Protein AF-A0A817KUB7-F1 (afdb_monomer)

Solvent-accessible surface area (backbone atoms only — not comparable to full-atom values): 4862 Å² total; per-residue (Å²): 130,84,76,93,46,73,62,19,66,76,62,69,32,72,41,91,43,69,52,78,58,37,76,88,78,42,42,47,67,57,24,21,50,36,15,70,75,24,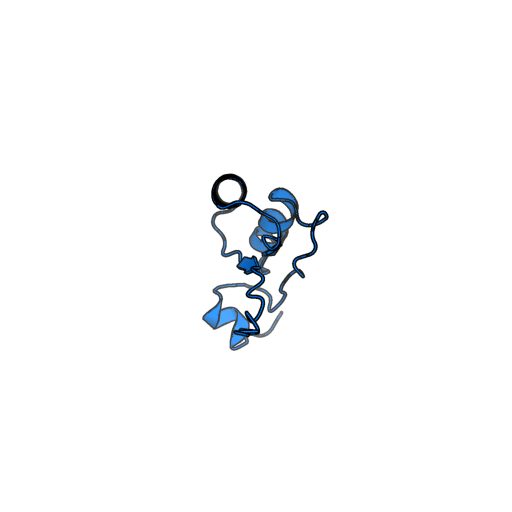23,33,9,24,38,44,41,67,87,52,53,75,67,55,46,51,52,47,53,52,52,23,56,76,66,30,96,54,55,68,47,79,41,73,72,80,79,80,80,79,81,83,77,126

Foldseek 3Di:
DADDDPCCVVQVFDHADEDDADPPPQALQQQLVCQVVRHAREHECQPPDPVRVVVRVVSNVVSHPGHYYYDYDDDDPPPPPD

Sequence (82 aa):
MFPKTLLTRLLNIQYPLIQAPMSPLTTPELVANVSNAGGMGTIAAARMTSEQLKNEINHIRSLTDKPFGVNLFIPSIESNIE

Structure (mmCIF, N/CA/C/O backbone):
data_AF-A0A817KUB7-F1
#
_entry.id   AF-A0A817KUB7-F1
#
loop_
_atom_site.group_PDB
_atom_site.id
_atom_site.type_symbol
_atom_site.label_atom_id
_atom_site.label_alt_id
_atom_site.label_comp_id
_atom_site.label_asym_id
_atom_site.label_entity_id
_atom_site.label_seq_id
_atom_site.pdbx_PDB_ins_code
_atom_site.Cartn_x
_atom_site.Cartn_y
_atom_site.Cartn_z
_atom_site.occupancy
_atom_site.B_iso_or_equiv
_atom_site.auth_seq_id
_atom_site.auth_comp_id
_atom_site.auth_asym_id
_atom_site.auth_atom_id
_atom_site.pdbx_PDB_model_num
ATOM 1 N N . MET A 1 1 ? -22.210 0.567 12.300 1.00 71.12 1 MET A N 1
ATOM 2 C CA . MET A 1 1 ? -20.822 0.165 12.627 1.00 71.12 1 MET A CA 1
ATOM 3 C C . MET A 1 1 ? -20.485 -1.057 11.785 1.00 71.12 1 MET A C 1
ATOM 5 O O . MET A 1 1 ? -21.281 -1.987 11.789 1.00 71.12 1 MET A O 1
ATOM 9 N N . PHE A 1 2 ? -19.394 -1.042 11.013 1.00 81.94 2 PHE A N 1
ATOM 10 C CA . PHE A 1 2 ? -19.000 -2.222 10.229 1.00 81.94 2 PHE A CA 1
ATOM 11 C C . PHE A 1 2 ? -18.551 -3.355 11.171 1.00 81.94 2 PHE A C 1
ATOM 13 O O . PHE A 1 2 ? -17.846 -3.079 12.146 1.00 81.94 2 PHE A O 1
ATOM 20 N N . PRO A 1 3 ? -18.955 -4.613 10.924 1.00 85.06 3 PRO A N 1
ATOM 21 C CA . PRO A 1 3 ? -18.554 -5.739 11.760 1.00 85.06 3 PRO A CA 1
ATOM 22 C C . PRO A 1 3 ? -17.071 -6.085 11.556 1.00 85.06 3 PRO A C 1
ATOM 24 O O . PRO A 1 3 ? -16.557 -6.022 10.440 1.00 85.06 3 PRO A O 1
ATOM 27 N N . L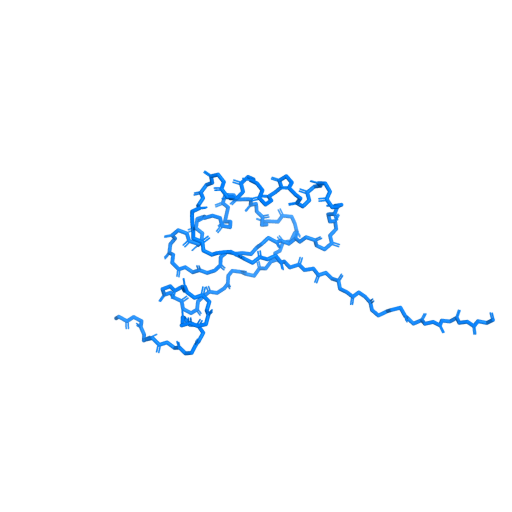YS A 1 4 ? -16.386 -6.515 12.626 1.00 92.62 4 LYS A N 1
ATOM 28 C CA . LYS A 1 4 ? -15.013 -7.042 12.535 1.00 92.62 4 LYS A CA 1
ATOM 29 C C . LYS A 1 4 ? -15.019 -8.429 11.884 1.00 92.62 4 LYS A C 1
ATOM 31 O O . LYS A 1 4 ? -15.350 -9.429 12.523 1.00 92.62 4 LYS A O 1
ATOM 36 N N . THR A 1 5 ? -14.608 -8.503 10.624 1.00 96.50 5 THR A N 1
ATOM 37 C CA . THR A 1 5 ? -14.513 -9.749 9.847 1.00 96.50 5 THR A CA 1
ATOM 38 C C . THR A 1 5 ? -13.132 -10.396 9.968 1.00 96.50 5 THR A C 1
ATOM 40 O O . THR A 1 5 ? -12.180 -9.783 10.459 1.00 96.50 5 THR A O 1
ATOM 43 N N . LEU A 1 6 ? -12.996 -11.637 9.487 1.00 97.00 6 LEU A N 1
ATOM 44 C CA . LEU A 1 6 ? -11.687 -12.281 9.334 1.00 97.00 6 LEU A CA 1
ATOM 45 C C . LEU A 1 6 ? -10.727 -11.408 8.504 1.00 97.00 6 LEU A C 1
ATOM 47 O O . LEU A 1 6 ? -9.591 -11.204 8.916 1.00 97.00 6 LEU A O 1
ATOM 51 N N . LEU A 1 7 ? -11.214 -10.822 7.404 1.00 95.94 7 LEU A N 1
ATOM 52 C CA . LEU A 1 7 ? -10.431 -9.960 6.515 1.00 95.94 7 LEU A CA 1
ATOM 53 C C . LEU A 1 7 ? -9.848 -8.741 7.245 1.00 95.94 7 LEU A C 1
ATOM 55 O O . LEU A 1 7 ? -8.649 -8.495 7.161 1.00 95.94 7 LEU A O 1
ATOM 59 N N . THR A 1 8 ? -10.678 -8.017 8.008 1.00 97.06 8 THR A N 1
ATOM 60 C CA . THR A 1 8 ? -10.230 -6.827 8.761 1.00 97.06 8 THR A CA 1
ATOM 61 C C . THR A 1 8 ? -9.131 -7.150 9.777 1.00 97.06 8 THR A C 1
ATOM 63 O O . THR A 1 8 ? -8.208 -6.360 9.950 1.00 97.06 8 THR A O 1
ATOM 66 N N . ARG A 1 9 ? -9.185 -8.336 10.407 1.00 97.00 9 ARG A N 1
ATOM 67 C CA . ARG A 1 9 ? -8.162 -8.794 11.361 1.00 97.00 9 ARG A CA 1
ATOM 68 C C . ARG A 1 9 ? -6.867 -9.209 10.673 1.00 97.00 9 ARG A C 1
ATOM 70 O O . ARG A 1 9 ? -5.803 -8.840 11.149 1.00 97.00 9 ARG A O 1
ATOM 77 N N . LEU A 1 10 ? -6.958 -9.965 9.578 1.00 97.69 10 LEU A N 1
ATOM 78 C CA . LEU A 1 10 ? -5.782 -10.457 8.855 1.00 97.69 10 LEU A CA 1
ATOM 79 C C . LEU A 1 10 ? -4.989 -9.325 8.196 1.00 97.69 10 LEU A C 1
ATOM 81 O O . LEU A 1 10 ? -3.765 -9.351 8.211 1.00 97.69 10 LEU A O 1
ATOM 85 N N . LEU A 1 11 ? -5.684 -8.340 7.625 1.00 97.12 11 LEU A N 1
ATOM 86 C CA . LEU A 1 11 ? -5.059 -7.246 6.879 1.00 97.12 11 LEU A CA 1
ATOM 87 C C . LEU A 1 11 ? -4.820 -5.980 7.714 1.00 97.12 11 LEU A C 1
ATOM 89 O O . LEU A 1 11 ? -4.253 -5.023 7.198 1.00 97.12 11 LEU A O 1
ATOM 93 N N . ASN A 1 12 ? -5.247 -5.968 8.981 1.00 97.06 12 ASN A N 1
ATOM 94 C CA . ASN A 1 12 ? -5.173 -4.811 9.877 1.00 97.06 12 ASN A CA 1
ATOM 95 C C . ASN A 1 12 ? -5.823 -3.538 9.287 1.00 97.06 12 ASN A C 1
ATOM 97 O O . ASN A 1 12 ? -5.231 -2.459 9.283 1.00 97.06 12 ASN A O 1
ATOM 101 N N . ILE A 1 13 ? -7.051 -3.679 8.779 1.00 97.38 13 ILE A N 1
ATOM 102 C CA . ILE A 1 13 ? -7.853 -2.594 8.183 1.00 97.38 13 ILE A CA 1
ATOM 103 C C . ILE A 1 13 ? -9.192 -2.433 8.912 1.00 97.38 13 ILE A C 1
ATOM 105 O O . ILE A 1 13 ? -9.691 -3.372 9.535 1.00 97.38 13 ILE A O 1
ATOM 109 N N . GLN A 1 14 ? -9.795 -1.247 8.832 1.00 97.19 14 GLN A N 1
ATO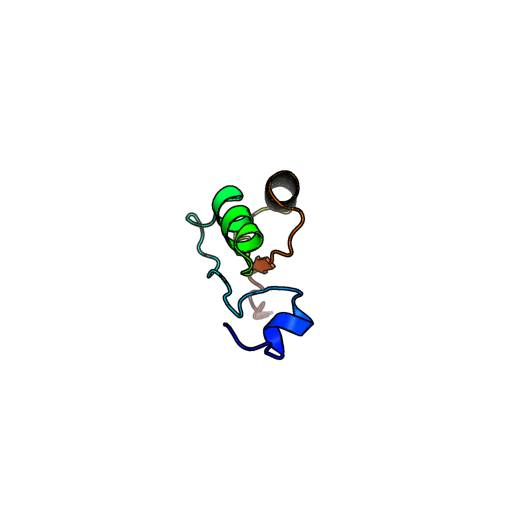M 110 C CA . GLN A 1 14 ? -11.044 -0.911 9.527 1.00 97.19 14 GLN A CA 1
ATOM 111 C C . GLN A 1 14 ? -12.284 -1.406 8.778 1.00 97.19 14 GLN A C 1
ATOM 113 O O . GLN A 1 14 ? -13.233 -1.899 9.393 1.00 97.19 14 GLN A O 1
ATOM 118 N N . TYR A 1 15 ? -12.273 -1.283 7.454 1.00 97.06 15 TYR A N 1
ATOM 119 C CA . TYR A 1 15 ? -13.375 -1.669 6.586 1.00 97.06 15 TYR A CA 1
ATOM 120 C C . TYR A 1 15 ? -12.961 -2.856 5.716 1.00 97.06 15 TYR A C 1
ATOM 122 O O . TYR A 1 15 ? -11.840 -2.867 5.210 1.00 97.06 15 TYR A O 1
ATOM 130 N N . PRO A 1 16 ? -13.837 -3.855 5.496 1.00 96.69 16 PRO A N 1
ATOM 131 C CA . PRO A 1 16 ? -13.553 -4.989 4.616 1.00 96.69 16 PRO A CA 1
ATOM 132 C C . PRO A 1 16 ? -13.663 -4.583 3.133 1.00 96.69 16 PRO A C 1
ATOM 134 O O . PRO A 1 16 ? -14.385 -5.209 2.363 1.00 96.69 16 PRO A O 1
ATOM 137 N N . LEU A 1 17 ? -12.986 -3.500 2.751 1.00 96.56 17 LEU A N 1
ATOM 138 C CA . LEU A 1 17 ? -13.014 -2.893 1.426 1.00 96.56 17 LEU A CA 1
ATOM 139 C C . LEU A 1 17 ? -11.597 -2.867 0.861 1.00 96.56 17 LEU A C 1
ATOM 141 O O . LEU A 1 17 ? -10.681 -2.331 1.484 1.00 96.56 17 LEU A O 1
ATOM 145 N N . ILE A 1 18 ? -11.438 -3.434 -0.331 1.00 97.94 18 ILE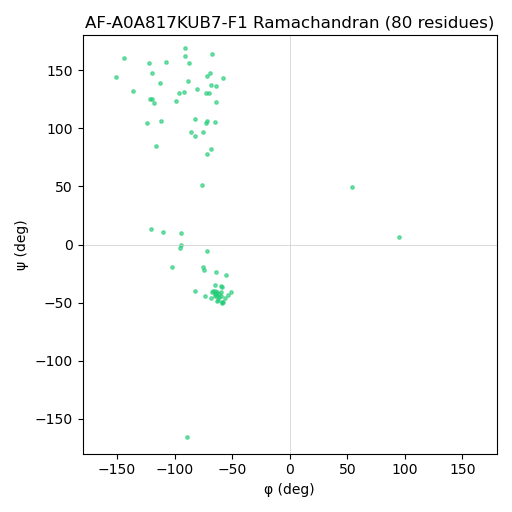 A N 1
ATOM 146 C CA . ILE A 1 18 ? -10.188 -3.434 -1.086 1.00 97.94 18 ILE A CA 1
ATOM 147 C C . ILE A 1 18 ? -10.455 -2.677 -2.383 1.00 97.94 18 ILE A C 1
ATOM 149 O O . ILE A 1 18 ? -11.350 -3.050 -3.142 1.00 97.94 18 ILE A O 1
ATOM 153 N N . GLN A 1 19 ? -9.706 -1.607 -2.633 1.00 98.12 19 GLN A N 1
ATOM 154 C CA . GLN A 1 19 ? -9.789 -0.882 -3.900 1.00 98.12 19 GLN A CA 1
ATOM 155 C C . GLN A 1 19 ? -9.127 -1.721 -5.000 1.00 98.12 19 GLN A C 1
ATOM 157 O O . GLN A 1 19 ? -8.016 -2.213 -4.817 1.00 98.12 19 GLN A O 1
ATOM 162 N N . ALA A 1 20 ? -9.815 -1.907 -6.129 1.00 97.50 20 ALA A N 1
ATOM 163 C CA . ALA A 1 20 ? -9.357 -2.764 -7.221 1.00 97.50 20 ALA A CA 1
ATOM 164 C C . ALA A 1 20 ? -8.146 -2.162 -7.966 1.00 97.50 20 ALA A C 1
ATOM 166 O O . ALA A 1 20 ? -8.229 -1.002 -8.380 1.00 97.50 20 ALA A O 1
ATOM 167 N N . PRO A 1 21 ? -7.054 -2.919 -8.186 1.00 95.00 21 PRO A N 1
ATOM 168 C CA . PRO A 1 21 ? -5.846 -2.422 -8.839 1.00 95.00 21 PRO A CA 1
ATOM 169 C C . PRO A 1 21 ? -6.090 -2.218 -10.342 1.00 95.00 21 PRO A C 1
ATOM 171 O O . PRO A 1 21 ? -6.175 -3.180 -11.102 1.00 95.00 21 PRO A O 1
ATOM 174 N N . MET A 1 22 ? -6.200 -0.967 -10.788 1.00 92.44 22 MET A N 1
ATOM 175 C CA . MET A 1 22 ? -6.482 -0.603 -12.181 1.00 92.44 22 MET A CA 1
ATOM 176 C C . MET A 1 22 ? -5.395 0.325 -12.718 1.00 92.44 22 MET A C 1
ATOM 178 O O . MET A 1 22 ? -5.389 1.512 -12.419 1.00 92.44 22 MET A O 1
ATOM 182 N N . SER A 1 23 ? -4.488 -0.186 -13.549 1.00 83.00 23 SER A N 1
ATOM 183 C CA . SER A 1 23 ? -3.530 0.664 -14.270 1.00 83.00 23 SER A CA 1
ATOM 184 C C . SER A 1 23 ? -4.204 1.289 -15.504 1.00 83.00 23 SER A C 1
ATOM 186 O O . SER A 1 23 ? -4.879 0.553 -16.229 1.00 83.00 23 SER A O 1
ATOM 188 N N . PRO A 1 24 ? -4.048 2.603 -15.774 1.00 80.56 24 PRO A N 1
ATOM 189 C CA . PRO A 1 24 ? -3.188 3.579 -15.084 1.00 80.56 24 PRO A CA 1
ATOM 190 C C . PRO A 1 24 ? -3.889 4.397 -13.975 1.00 80.56 24 PRO A C 1
ATOM 192 O O . PRO A 1 24 ? -3.334 5.377 -13.497 1.00 80.56 24 PRO A O 1
ATOM 195 N N . LEU A 1 25 ? -5.115 4.043 -13.584 1.00 87.38 25 LEU A N 1
ATOM 196 C CA . LEU A 1 25 ? -5.968 4.837 -12.687 1.00 87.38 25 LEU A CA 1
ATOM 197 C C . LEU A 1 25 ? -5.549 4.802 -11.207 1.00 87.38 25 LEU A C 1
ATOM 199 O O . LEU A 1 25 ? -5.922 5.688 -10.442 1.00 87.38 25 LEU A O 1
ATOM 203 N N . THR A 1 26 ? -4.805 3.785 -10.776 1.00 89.62 26 THR A N 1
ATOM 204 C CA . THR A 1 26 ? -4.330 3.673 -9.392 1.00 89.62 26 THR A CA 1
ATOM 205 C C . THR A 1 26 ? -3.033 4.434 -9.203 1.00 89.62 26 THR A C 1
ATOM 207 O O . THR A 1 26 ? -1.972 3.898 -9.511 1.00 89.62 26 THR A O 1
ATOM 210 N N . THR A 1 27 ? -3.125 5.664 -8.698 1.00 96.06 27 THR A N 1
ATOM 211 C CA . THR A 1 27 ? -1.969 6.485 -8.311 1.00 96.06 27 THR A CA 1
ATOM 212 C C . THR A 1 27 ? -1.602 6.274 -6.833 1.00 96.06 27 THR A C 1
ATOM 214 O O . THR A 1 27 ? -2.447 5.799 -6.059 1.00 96.06 27 THR A O 1
ATOM 217 N N . PRO A 1 28 ? -0.386 6.654 -6.396 1.00 97.69 28 PRO A N 1
ATOM 218 C CA . PRO A 1 28 ? 0.002 6.652 -4.985 1.00 97.69 28 PRO A CA 1
ATOM 219 C C . PRO A 1 28 ? -0.978 7.371 -4.062 1.00 97.69 28 PRO A C 1
ATOM 221 O O . PRO A 1 28 ? -1.287 6.876 -2.978 1.00 97.69 28 PRO A O 1
ATOM 224 N N . GLU A 1 29 ? -1.510 8.508 -4.503 1.00 98.06 29 GLU A N 1
ATOM 225 C CA . GLU A 1 29 ? -2.461 9.318 -3.747 1.00 98.06 29 GLU A CA 1
ATOM 226 C C . GLU A 1 29 ? -3.792 8.590 -3.579 1.00 98.06 29 GLU A C 1
ATOM 228 O O . GLU A 1 29 ? -4.365 8.616 -2.489 1.00 98.06 29 GLU A O 1
ATOM 233 N N . LEU A 1 30 ? -4.291 7.909 -4.618 1.00 98.06 30 LEU A N 1
ATOM 234 C CA . LEU A 1 30 ? -5.510 7.108 -4.498 1.00 98.06 30 LEU A CA 1
ATOM 235 C C . LEU A 1 30 ? -5.315 5.971 -3.491 1.00 98.06 30 LEU A C 1
ATOM 237 O O . LEU A 1 30 ? -6.142 5.790 -2.595 1.00 98.06 30 LEU A O 1
ATOM 241 N N . VAL A 1 31 ? -4.209 5.235 -3.614 1.00 98.50 31 VAL A N 1
ATOM 242 C CA . VAL A 1 31 ? -3.878 4.115 -2.723 1.00 98.50 31 VAL A CA 1
ATOM 243 C C . VAL A 1 31 ? -3.788 4.591 -1.274 1.00 98.50 31 VAL A C 1
ATOM 245 O O . VAL A 1 31 ? -4.452 4.030 -0.400 1.00 98.50 31 VAL A O 1
ATOM 248 N N . ALA A 1 32 ? -3.035 5.664 -1.024 1.00 98.69 32 ALA A N 1
ATOM 249 C CA . ALA A 1 32 ? -2.867 6.224 0.310 1.00 98.69 32 ALA A CA 1
ATOM 250 C C . ALA A 1 32 ? -4.187 6.737 0.899 1.00 98.69 32 ALA A C 1
ATOM 252 O O . ALA A 1 32 ? -4.468 6.483 2.068 1.00 98.69 32 ALA A O 1
ATOM 253 N N . ASN A 1 33 ? -5.034 7.399 0.102 1.00 98.44 33 ASN A N 1
ATOM 254 C CA . ASN A 1 33 ? -6.338 7.878 0.567 1.00 98.44 33 ASN A CA 1
ATOM 255 C C . ASN A 1 33 ? -7.272 6.730 0.969 1.00 98.44 33 ASN A C 1
ATOM 257 O O . ASN A 1 33 ? -7.921 6.818 2.012 1.00 98.44 33 ASN A O 1
ATOM 261 N N . VAL A 1 34 ? -7.319 5.635 0.202 1.00 98.50 34 VAL A N 1
ATOM 262 C CA . VAL A 1 34 ? -8.122 4.454 0.567 1.00 98.50 34 VAL A CA 1
ATOM 263 C C . VAL A 1 34 ? -7.616 3.829 1.869 1.00 98.50 34 VAL A C 1
ATOM 265 O O . VAL A 1 34 ? -8.423 3.509 2.748 1.00 98.50 34 VAL A O 1
ATOM 268 N N . SER A 1 35 ? -6.297 3.687 2.018 1.00 98.69 35 SER A N 1
ATOM 269 C CA . SER A 1 35 ? -5.685 3.142 3.234 1.00 98.69 35 SER A CA 1
ATOM 270 C C . SER A 1 35 ? -5.907 4.046 4.45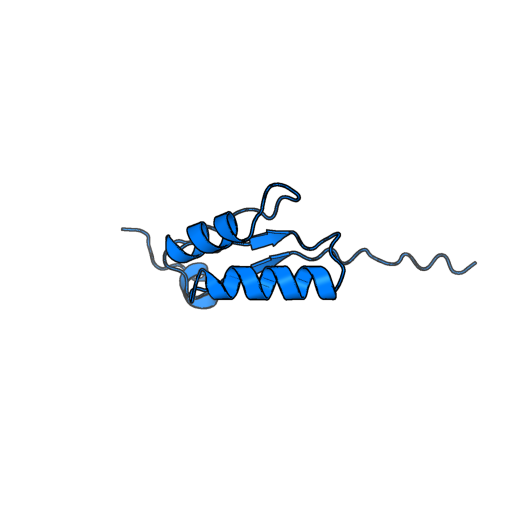5 1.00 98.69 35 SER A C 1
ATOM 272 O O . SER A 1 35 ? -6.292 3.559 5.519 1.00 98.69 35 SER A O 1
ATOM 274 N N . ASN A 1 36 ? -5.771 5.367 4.303 1.00 98.69 36 ASN A N 1
ATOM 275 C CA . ASN A 1 36 ? -6.052 6.354 5.355 1.00 98.69 36 ASN A CA 1
ATOM 276 C C . ASN A 1 36 ? -7.535 6.384 5.751 1.00 98.69 36 ASN A C 1
ATOM 278 O O . ASN A 1 36 ? -7.853 6.547 6.928 1.00 98.69 36 ASN A O 1
ATOM 282 N N . ALA A 1 37 ? -8.442 6.163 4.796 1.00 98.31 37 ALA A N 1
ATOM 283 C CA . ALA A 1 37 ? -9.871 6.020 5.058 1.00 98.31 37 ALA A CA 1
ATOM 284 C C . ALA A 1 37 ? -10.229 4.694 5.759 1.00 98.31 37 ALA A C 1
ATOM 286 O O . ALA A 1 37 ? -11.383 4.495 6.128 1.00 98.31 37 ALA A O 1
ATOM 287 N N . GLY A 1 38 ? -9.269 3.785 5.958 1.00 97.62 38 GLY A N 1
ATOM 288 C CA . GLY A 1 38 ? -9.450 2.536 6.697 1.00 97.62 38 GLY A CA 1
ATOM 289 C C . GLY A 1 38 ? -9.778 1.314 5.835 1.00 97.62 38 GLY A C 1
ATOM 290 O O . GLY A 1 38 ? -10.071 0.255 6.394 1.00 97.62 38 GLY A O 1
ATOM 291 N N . GLY A 1 39 ? -9.745 1.437 4.507 1.00 97.81 39 GLY A N 1
ATOM 292 C CA . GLY A 1 39 ? -9.754 0.299 3.584 1.00 97.81 39 GLY A CA 1
ATOM 293 C C . GLY A 1 39 ? -8.340 -0.199 3.269 1.00 97.81 39 GLY A C 1
ATOM 294 O O . GLY A 1 39 ? -7.375 0.156 3.939 1.00 97.81 39 GLY A O 1
ATOM 295 N N . MET A 1 40 ? -8.218 -1.016 2.224 1.00 98.38 40 MET A N 1
ATOM 296 C CA . MET A 1 40 ? -6.940 -1.433 1.640 1.00 98.38 40 MET A CA 1
ATOM 297 C C . MET A 1 40 ? -6.794 -0.812 0.248 1.00 98.38 40 MET A C 1
ATOM 299 O O . MET A 1 40 ? -7.459 -1.250 -0.698 1.00 98.38 40 MET A O 1
ATOM 303 N N . GLY A 1 41 ? -5.938 0.201 0.111 1.00 98.50 41 GLY A N 1
ATOM 304 C CA . GLY A 1 41 ? -5.517 0.691 -1.201 1.00 98.50 41 GLY A CA 1
ATOM 305 C C . GLY A 1 41 ? -4.626 -0.335 -1.903 1.00 98.50 41 GLY A C 1
ATOM 306 O O . GLY A 1 41 ? -3.877 -1.056 -1.239 1.00 98.50 41 GLY A O 1
ATOM 307 N N . THR A 1 42 ? -4.685 -0.419 -3.234 1.00 98.38 42 THR A N 1
ATOM 308 C CA . THR A 1 42 ? -3.803 -1.309 -4.006 1.00 98.38 42 THR A CA 1
ATOM 309 C C . THR A 1 42 ? -3.234 -0.640 -5.255 1.00 98.38 42 THR A C 1
ATOM 311 O O . THR A 1 42 ? -3.965 -0.036 -6.045 1.00 98.38 42 THR A O 1
ATOM 314 N N . ILE A 1 43 ? -1.917 -0.772 -5.444 1.00 97.94 43 ILE A N 1
ATOM 315 C CA . ILE A 1 43 ? -1.211 -0.281 -6.633 1.00 97.94 43 ILE A CA 1
ATOM 316 C C . ILE A 1 43 ? -1.125 -1.384 -7.695 1.00 97.94 43 ILE A C 1
ATOM 318 O O . ILE A 1 43 ? -0.749 -2.523 -7.399 1.00 97.94 43 ILE A O 1
ATOM 322 N N . ALA A 1 44 ? -1.481 -1.063 -8.940 1.00 96.81 44 ALA A N 1
ATOM 323 C CA . ALA A 1 44 ? -1.340 -1.974 -10.073 1.00 96.81 44 ALA A CA 1
ATOM 324 C C . ALA A 1 44 ? 0.094 -1.938 -10.625 1.00 96.81 44 ALA A C 1
ATOM 326 O O . ALA A 1 44 ? 0.481 -0.978 -11.287 1.00 96.81 44 ALA A O 1
ATOM 327 N N . ALA A 1 45 ? 0.864 -3.004 -10.398 1.00 95.50 45 ALA A N 1
ATOM 328 C CA . ALA A 1 45 ? 2.282 -3.087 -10.757 1.00 95.50 45 ALA A CA 1
ATOM 329 C C . ALA A 1 45 ? 2.577 -4.062 -11.911 1.00 95.50 45 ALA A C 1
ATOM 331 O O . ALA A 1 45 ? 3.733 -4.337 -12.215 1.00 95.50 45 ALA A O 1
ATOM 332 N N . ALA A 1 46 ? 1.543 -4.557 -12.600 1.00 91.38 46 ALA A N 1
ATOM 333 C CA . ALA A 1 46 ? 1.659 -5.557 -13.666 1.00 91.38 46 ALA A CA 1
ATOM 334 C C . ALA A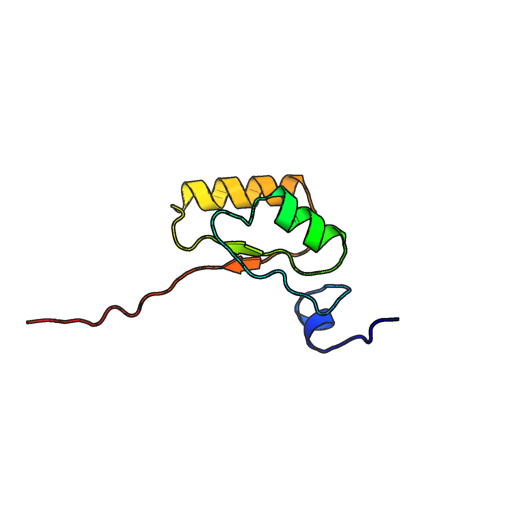 1 46 ? 2.606 -5.178 -14.824 1.00 91.38 46 ALA A C 1
ATOM 336 O O . ALA A 1 46 ? 3.125 -6.063 -15.497 1.00 91.38 46 ALA A O 1
ATOM 337 N N . ARG A 1 47 ? 2.809 -3.880 -15.084 1.00 88.31 47 ARG A N 1
ATOM 338 C CA . ARG A 1 47 ? 3.677 -3.363 -16.162 1.00 88.31 47 ARG A CA 1
ATOM 339 C C . ARG A 1 47 ? 4.820 -2.480 -15.651 1.00 88.31 47 ARG A C 1
ATOM 341 O O . ARG A 1 47 ? 5.422 -1.760 -16.441 1.00 88.31 47 ARG A O 1
ATOM 348 N N . MET A 1 48 ? 5.083 -2.490 -14.345 1.00 93.38 48 MET A N 1
ATOM 349 C CA . MET A 1 48 ? 6.149 -1.689 -13.747 1.00 93.38 48 MET A CA 1
ATOM 350 C C . MET A 1 48 ? 7.468 -2.458 -13.762 1.00 93.38 48 MET A C 1
ATOM 352 O O . MET A 1 48 ? 7.505 -3.655 -13.475 1.00 93.38 48 MET A O 1
ATOM 356 N N . THR A 1 49 ? 8.566 -1.758 -14.033 1.00 94.94 49 THR A N 1
ATOM 357 C CA . THR A 1 49 ? 9.894 -2.261 -13.672 1.00 94.94 49 THR A CA 1
ATOM 358 C C . THR A 1 49 ? 10.041 -2.299 -12.148 1.00 94.94 49 THR A C 1
ATOM 360 O O . THR A 1 49 ? 9.292 -1.654 -11.409 1.00 94.94 49 THR A O 1
ATOM 363 N N . SER A 1 50 ? 11.037 -3.031 -11.649 1.00 95.69 50 SER A N 1
ATOM 364 C CA . SER A 1 50 ? 11.344 -3.074 -10.214 1.00 95.69 50 SER A CA 1
ATOM 365 C C . SER A 1 50 ? 11.671 -1.690 -9.638 1.00 95.69 50 SER A C 1
ATOM 367 O O . SER A 1 50 ? 11.279 -1.383 -8.513 1.00 95.69 50 SER A O 1
ATOM 369 N N . GLU A 1 51 ? 12.351 -0.841 -10.410 1.00 97.94 51 GLU A N 1
ATOM 370 C CA . GLU A 1 51 ? 12.678 0.531 -10.022 1.00 97.94 51 GLU A CA 1
ATOM 371 C C . GLU A 1 51 ? 11.429 1.416 -9.948 1.00 97.94 51 GLU A C 1
ATOM 373 O O . GLU A 1 51 ? 1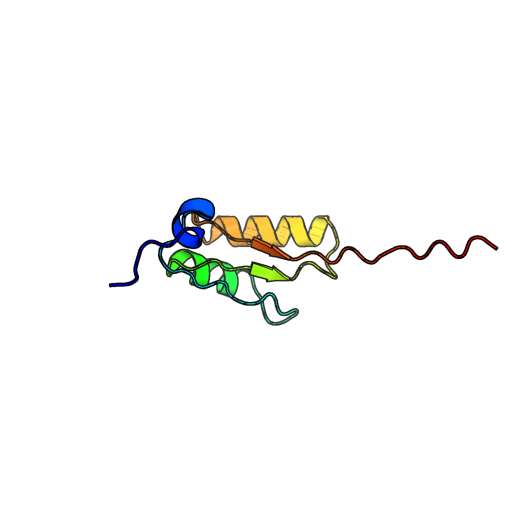1.226 2.101 -8.946 1.00 97.94 51 GLU A O 1
ATOM 378 N N . GLN A 1 52 ? 10.554 1.344 -10.957 1.00 96.38 52 GLN A N 1
ATOM 379 C CA . GLN A 1 52 ? 9.275 2.058 -10.945 1.00 96.38 52 GLN A CA 1
ATOM 380 C C . GLN A 1 52 ? 8.441 1.647 -9.732 1.00 96.38 52 GLN A C 1
ATOM 382 O O . GLN A 1 52 ? 8.029 2.504 -8.957 1.00 96.38 52 GLN A O 1
ATOM 387 N N . LEU A 1 53 ? 8.280 0.342 -9.497 1.00 96.88 53 LEU A N 1
ATOM 388 C CA . LEU A 1 53 ? 7.533 -0.158 -8.345 1.00 96.88 53 LEU A CA 1
ATOM 389 C C . LEU A 1 53 ? 8.134 0.318 -7.014 1.00 96.88 53 LEU A C 1
ATOM 391 O O . LEU A 1 53 ? 7.400 0.697 -6.104 1.00 96.88 53 LEU A O 1
ATOM 395 N N . LYS A 1 54 ? 9.465 0.333 -6.886 1.00 98.25 54 LYS A N 1
ATOM 396 C CA . LYS A 1 54 ? 10.137 0.844 -5.685 1.00 98.25 54 LYS A CA 1
ATOM 397 C C . LYS A 1 54 ? 9.823 2.323 -5.447 1.00 98.25 54 LYS A C 1
ATOM 399 O O . LYS A 1 54 ? 9.553 2.703 -4.308 1.00 98.25 54 LYS A O 1
ATOM 404 N N . ASN A 1 55 ? 9.836 3.139 -6.499 1.00 98.19 55 ASN A N 1
ATOM 405 C CA . ASN A 1 55 ? 9.515 4.563 -6.407 1.00 98.19 55 ASN A CA 1
ATOM 406 C C . ASN A 1 55 ? 8.050 4.783 -6.005 1.00 98.19 55 ASN A C 1
ATOM 408 O O . ASN A 1 55 ? 7.788 5.548 -5.078 1.00 98.19 55 ASN A O 1
ATOM 412 N N . GLU A 1 56 ? 7.119 4.043 -6.608 1.00 97.56 56 GLU A N 1
ATOM 413 C CA . GLU A 1 56 ? 5.690 4.083 -6.266 1.00 97.56 56 GLU A CA 1
ATOM 414 C C . GLU A 1 56 ? 5.436 3.665 -4.808 1.00 97.56 56 GLU A C 1
ATOM 416 O O . GLU A 1 56 ? 4.740 4.358 -4.067 1.00 97.56 56 GLU A O 1
ATOM 421 N N . ILE A 1 57 ? 6.064 2.576 -4.346 1.00 98.38 57 ILE A N 1
ATOM 422 C CA . ILE A 1 57 ? 5.977 2.112 -2.950 1.00 98.38 57 ILE A CA 1
ATOM 423 C C . ILE A 1 57 ? 6.489 3.178 -1.979 1.00 98.38 57 ILE A C 1
ATOM 425 O O . ILE A 1 57 ? 5.861 3.420 -0.946 1.00 98.38 57 ILE A O 1
ATOM 429 N N . ASN A 1 58 ? 7.624 3.808 -2.287 1.00 98.56 58 ASN A N 1
ATOM 430 C CA . ASN A 1 58 ? 8.181 4.867 -1.448 1.00 98.56 58 ASN A CA 1
ATOM 431 C C . ASN A 1 58 ? 7.263 6.091 -1.410 1.00 98.56 58 ASN A C 1
ATOM 433 O O . ASN A 1 58 ? 7.065 6.666 -0.340 1.00 98.56 58 ASN A O 1
ATOM 437 N N . HIS A 1 59 ? 6.665 6.452 -2.547 1.00 98.62 59 HIS A N 1
ATOM 438 C CA . HIS A 1 59 ? 5.716 7.554 -2.615 1.00 98.62 59 HIS A CA 1
ATOM 439 C C . HIS A 1 59 ? 4.474 7.259 -1.763 1.00 98.62 59 HIS A C 1
ATOM 441 O O . HIS A 1 59 ? 4.148 8.053 -0.883 1.00 98.62 59 HIS A O 1
ATOM 447 N N . ILE A 1 60 ? 3.858 6.079 -1.898 1.00 98.69 60 ILE A N 1
ATOM 448 C CA . ILE A 1 60 ? 2.717 5.664 -1.060 1.00 98.69 60 ILE A CA 1
ATOM 449 C C . ILE A 1 60 ? 3.079 5.729 0.431 1.00 98.69 60 ILE A C 1
ATOM 451 O O . ILE A 1 60 ? 2.334 6.303 1.223 1.00 98.69 60 ILE A O 1
ATOM 455 N N . ARG A 1 61 ? 4.248 5.204 0.821 1.00 98.62 61 ARG A N 1
ATOM 456 C CA . ARG A 1 61 ? 4.719 5.221 2.220 1.00 98.62 61 ARG A CA 1
ATOM 457 C C . ARG A 1 61 ? 4.976 6.622 2.773 1.00 98.62 61 ARG A C 1
ATOM 459 O O . ARG A 1 61 ? 4.937 6.799 3.984 1.00 98.62 61 ARG A O 1
ATOM 466 N N . SER A 1 62 ? 5.240 7.610 1.919 1.00 98.75 62 SER A N 1
ATOM 467 C CA . SER A 1 62 ? 5.332 9.010 2.352 1.00 98.75 62 SER A CA 1
ATOM 468 C C . SER A 1 62 ? 3.964 9.646 2.634 1.00 98.75 62 SER A C 1
ATOM 470 O O . SER A 1 62 ? 3.894 10.640 3.351 1.00 98.75 62 SER A O 1
ATOM 472 N N . LEU A 1 63 ? 2.880 9.063 2.105 1.00 98.75 63 LEU A N 1
ATOM 473 C CA . LEU A 1 63 ? 1.507 9.573 2.203 1.00 98.75 63 LEU A CA 1
ATOM 474 C C . LEU A 1 63 ? 0.649 8.831 3.244 1.00 98.75 63 LEU A C 1
ATOM 476 O O . LEU A 1 63 ? -0.396 9.334 3.664 1.00 98.75 63 LEU A O 1
ATOM 480 N N . THR A 1 64 ? 1.041 7.618 3.644 1.00 98.62 64 THR A N 1
ATOM 481 C CA . THR A 1 64 ? 0.314 6.818 4.635 1.00 98.62 64 THR A CA 1
ATOM 482 C C . THR A 1 64 ? 1.230 5.881 5.422 1.00 98.62 64 THR A C 1
ATOM 484 O O . THR A 1 64 ? 2.169 5.294 4.884 1.00 98.62 64 THR A O 1
ATOM 487 N N . ASP A 1 65 ? 0.911 5.704 6.704 1.00 98.31 65 ASP A N 1
ATOM 488 C CA . ASP A 1 65 ? 1.462 4.675 7.592 1.00 98.31 65 ASP A CA 1
ATOM 489 C C . ASP A 1 65 ? 0.573 3.411 7.657 1.00 98.31 65 ASP A C 1
ATOM 491 O O . ASP A 1 65 ? 0.881 2.461 8.380 1.00 98.31 65 ASP A O 1
ATOM 495 N N . LYS A 1 66 ? -0.554 3.398 6.930 1.00 98.62 66 LYS A N 1
ATOM 496 C CA . LYS A 1 66 ? -1.549 2.318 6.930 1.00 98.62 66 LYS A CA 1
ATOM 497 C C . LYS A 1 66 ? -1.197 1.225 5.907 1.00 98.62 66 LYS A C 1
ATOM 499 O O . LYS A 1 66 ? -0.498 1.493 4.928 1.00 98.62 66 LYS A O 1
ATOM 504 N N . PRO A 1 67 ? -1.684 -0.019 6.096 1.00 98.50 67 PRO A N 1
ATOM 505 C CA . PRO A 1 67 ? -1.452 -1.107 5.145 1.00 98.50 67 PRO A CA 1
ATOM 506 C C . PRO A 1 67 ? -1.957 -0.780 3.732 1.00 98.50 67 PRO A C 1
ATOM 508 O O . PRO A 1 67 ? -3.015 -0.173 3.564 1.00 98.50 67 PRO A O 1
ATOM 511 N N . PHE A 1 68 ? -1.222 -1.227 2.715 1.00 98.69 68 PHE A N 1
ATOM 512 C CA . PHE A 1 68 ? -1.630 -1.191 1.308 1.00 98.69 68 PHE A CA 1
ATOM 513 C C . PHE A 1 68 ? -1.113 -2.442 0.578 1.00 98.69 68 PHE A C 1
ATOM 515 O O . PHE A 1 68 ? -0.190 -3.112 1.050 1.00 98.69 68 PHE A O 1
ATOM 522 N N . GLY A 1 69 ? -1.712 -2.768 -0.566 1.00 98.06 69 GLY A N 1
ATOM 523 C CA . GLY A 1 69 ? -1.354 -3.923 -1.389 1.00 98.06 69 GLY A CA 1
ATOM 524 C C . GLY A 1 69 ? -0.633 -3.554 -2.686 1.00 98.06 69 GLY A C 1
ATOM 525 O O . GLY A 1 69 ? -0.791 -2.456 -3.219 1.00 98.06 69 GLY A O 1
ATOM 526 N N . VAL A 1 70 ? 0.113 -4.513 -3.233 1.00 97.62 70 VAL A N 1
ATOM 527 C CA . VAL A 1 70 ? 0.738 -4.444 -4.563 1.00 97.62 70 VAL A CA 1
ATOM 528 C C . VAL A 1 70 ? 0.185 -5.585 -5.406 1.00 97.62 70 VAL A C 1
ATOM 530 O O . VAL A 1 70 ? 0.249 -6.744 -4.998 1.00 97.62 70 VAL A O 1
ATOM 533 N N . ASN A 1 71 ? -0.363 -5.272 -6.576 1.00 96.75 71 ASN A N 1
ATOM 534 C CA . ASN A 1 71 ? -0.873 -6.270 -7.508 1.00 96.75 71 ASN A CA 1
ATOM 535 C C . ASN A 1 71 ? 0.151 -6.565 -8.610 1.00 96.75 71 ASN A C 1
ATOM 537 O O . ASN A 1 71 ? 0.571 -5.659 -9.328 1.00 96.75 71 ASN A O 1
ATOM 541 N N . LEU A 1 72 ? 0.522 -7.839 -8.747 1.00 94.31 72 LEU A N 1
ATOM 542 C CA . LEU A 1 72 ? 1.486 -8.340 -9.728 1.00 94.31 72 LEU A CA 1
ATOM 543 C C . LEU A 1 72 ? 0.814 -9.358 -10.649 1.00 94.31 72 LEU A C 1
ATOM 545 O O . LEU A 1 72 ? -0.058 -10.111 -10.215 1.00 94.31 72 LEU A O 1
ATOM 549 N N . PHE A 1 73 ? 1.251 -9.409 -11.906 1.00 90.94 73 PHE A N 1
ATOM 550 C CA . PHE A 1 73 ? 0.897 -10.491 -12.822 1.00 90.94 73 PHE A CA 1
ATOM 551 C C . PHE A 1 73 ? 2.010 -11.531 -12.816 1.00 90.94 73 PHE A C 1
ATOM 553 O O . PHE A 1 73 ? 3.180 -11.195 -12.975 1.00 90.94 73 PHE A O 1
ATOM 560 N N . ILE A 1 74 ? 1.627 -12.792 -12.647 1.00 89.12 74 ILE A N 1
ATOM 561 C CA . ILE A 1 74 ? 2.522 -13.941 -12.762 1.00 89.12 74 ILE A CA 1
ATOM 562 C C . ILE A 1 74 ? 1.999 -14.758 -13.947 1.00 89.12 74 ILE A C 1
ATOM 564 O O . ILE A 1 74 ? 1.155 -15.633 -13.748 1.00 89.12 74 ILE A O 1
ATOM 568 N N . PRO A 1 75 ? 2.386 -14.419 -15.190 1.00 81.94 75 PRO A N 1
ATOM 569 C CA . PRO A 1 75 ? 1.971 -15.201 -16.345 1.00 81.94 75 PRO A CA 1
ATOM 570 C C . PRO A 1 75 ? 2.560 -16.611 -16.234 1.00 81.94 75 PRO A C 1
ATOM 572 O O . PRO A 1 75 ? 3.732 -16.776 -15.891 1.00 81.94 75 PRO A O 1
ATOM 575 N N . SER A 1 76 ? 1.755 -17.633 -16.520 1.00 81.50 76 SER A N 1
ATOM 576 C CA . SER A 1 76 ? 2.270 -18.985 -16.707 1.00 81.50 76 SER A CA 1
ATOM 577 C C . SER A 1 76 ? 3.181 -18.988 -17.928 1.00 81.50 76 SER A C 1
ATOM 579 O O . SER A 1 76 ? 2.758 -18.623 -19.025 1.00 81.50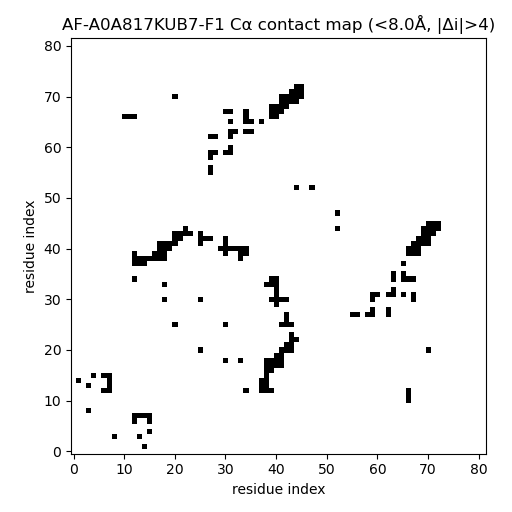 76 SER A O 1
ATOM 581 N N . ILE A 1 77 ? 4.432 -19.396 -17.742 1.00 72.06 77 ILE A N 1
ATOM 582 C CA . ILE A 1 77 ? 5.310 -19.713 -18.861 1.00 72.06 77 ILE A CA 1
ATOM 583 C C . ILE A 1 77 ? 4.832 -21.077 -19.362 1.00 72.06 77 ILE A C 1
ATOM 585 O O . ILE A 1 77 ? 5.176 -22.099 -18.773 1.00 72.06 77 ILE A O 1
ATOM 589 N N . GLU A 1 78 ? 3.987 -21.115 -20.393 1.00 64.44 78 GLU A N 1
ATOM 590 C CA . GLU A 1 78 ? 3.842 -22.349 -21.164 1.00 64.44 78 GLU A CA 1
ATOM 591 C C . GLU A 1 78 ? 5.192 -22.594 -21.834 1.00 64.44 78 GLU A C 1
ATOM 593 O O . GLU A 1 78 ? 5.609 -21.872 -22.740 1.00 64.44 78 GLU A O 1
ATOM 598 N N . SER A 1 79 ? 5.931 -23.566 -21.308 1.00 58.78 79 SER A N 1
ATOM 599 C CA . SER A 1 79 ? 7.166 -24.048 -21.897 1.00 58.78 79 SER A CA 1
ATOM 600 C C . SER A 1 79 ? 6.827 -24.778 -23.195 1.00 58.78 79 SER A C 1
ATOM 602 O O . SER A 1 79 ? 6.736 -26.003 -23.210 1.00 58.78 79 SER A O 1
ATOM 604 N N . ASN A 1 80 ? 6.639 -24.036 -24.286 1.00 55.44 80 ASN A N 1
ATOM 605 C CA . ASN A 1 80 ? 6.815 -24.585 -25.627 1.00 55.44 80 ASN A CA 1
ATOM 606 C C . ASN A 1 80 ? 8.319 -24.786 -25.832 1.00 55.44 80 ASN A C 1
ATOM 608 O O . ASN A 1 80 ? 9.009 -23.949 -26.409 1.00 55.44 80 ASN A O 1
ATOM 612 N N . ILE A 1 81 ? 8.825 -25.866 -25.238 1.00 53.50 81 ILE A N 1
ATOM 613 C CA . ILE A 1 81 ? 10.095 -26.469 -25.619 1.00 53.50 81 ILE A CA 1
ATOM 614 C C . ILE A 1 81 ? 9.750 -27.350 -26.820 1.00 53.50 81 ILE A C 1
ATOM 616 O O . ILE A 1 81 ? 9.272 -28.471 -26.645 1.00 53.50 81 ILE A O 1
ATOM 620 N N . GLU A 1 82 ? 9.906 -26.790 -28.018 1.00 40.72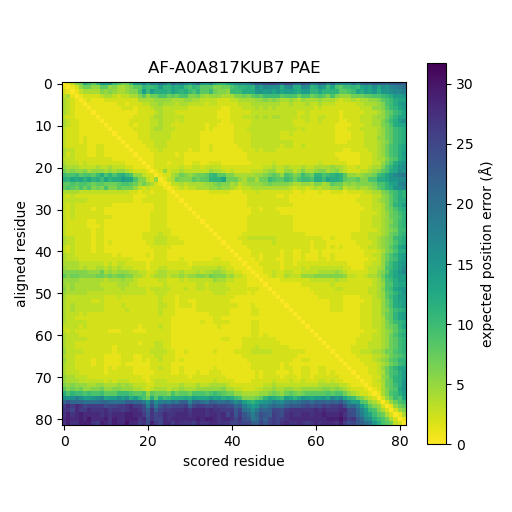 82 GLU A N 1
ATOM 621 C CA . GLU A 1 82 ? 10.292 -27.582 -29.191 1.00 40.72 82 GLU A CA 1
ATOM 622 C C . GLU A 1 82 ? 11.799 -27.859 -29.135 1.00 40.72 82 GLU A C 1
ATOM 624 O O . GLU A 1 82 ? 12.556 -26.941 -28.731 1.00 40.72 82 GLU A O 1
#

pLDDT: mean 92.44, std 11.42, range [40.72, 98.75]

Radius of gyration: 15.11 Å; Cα contacts (8 Å, |Δi|>4): 112; chains: 1; bounding box: 34×37×42 Å

Mean predicted aligned error: 4.79 Å

Nearest PDB structures (foldseek):
  5gvh-assembly1_A-2  TM=9.413E-01  e=4.159E-06  Thermotoga maritima MSB8
  7l00-assembly1_B  TM=9.732E-01  e=4.761E-06  Clostridioides difficile
  5gvj-assembly2_B-3  TM=9.505E-01  e=8.173E-06  Thermotoga maritima MSB8
  2z6i-assembly1_A  TM=9.605E-01  e=1.001E-05  Streptococcus pneumoniae
  5lsm-assembly3_H-4  TM=9.631E-01  e=2.409E-05  Shewanella oneidensis MR-1

Secondary structure (DSSP, 8-state):
-----HHHHHHT-SSS-B----TTT--HHHHHHHHHTTSBEEEE-TT--HHHHHHHHHHHHHH-SS-EEEE-----------